Protein AF-A0A964LXN2-F1 (afdb_monomer_lite)

Radius of gyration: 23.41 Å; chains: 1; bounding box: 56×22×61 Å

Secondary structure (DSSP, 8-state):
-HHHHHHHHHHHHHHHHHHHHHHHH-SSHHHHHHHHHHHHHHHHHHHHHHHHHHHHHHHHHHHHHHHHHHHHHHHHHHHHT-

pLDDT: mean 92.5, std 5.7, range [61.66, 96.69]

Sequence (82 aa):
MYFMGIVTIIGSILGAIFLLTGLLVAKSAPQEAAAAAQAVALAVIPYVFFRVLHITKQSADTKAIREAVEAINRRDEANRSN

Foldseek 3Di:
DVVLVVQLVVLQVVLVVLQVCQVVPDPDPVSNVVSNVSSCCSNPVSVVVVVVVVVVVVVVVVVVVVVVVVVVVVVVVVVVVD

Structure (mmCIF, N/CA/C/O backbone):
data_AF-A0A964LXN2-F1
#
_entry.id   AF-A0A964LXN2-F1
#
loop_
_atom_site.group_PDB
_atom_site.id
_atom_site.type_symbol
_atom_site.label_atom_id
_atom_site.label_alt_id
_atom_site.label_comp_id
_atom_site.label_asym_id
_atom_site.label_entity_id
_atom_site.label_seq_id
_atom_site.pdbx_PDB_ins_code
_atom_site.Cartn_x
_atom_site.Cartn_y
_atom_site.Cartn_z
_atom_site.occupancy
_atom_site.B_iso_or_equiv
_atom_site.auth_seq_id
_atom_site.auth_comp_id
_atom_site.auth_asym_id
_atom_site.auth_atom_id
_atom_site.pdbx_PDB_model_num
ATOM 1 N N . MET A 1 1 ? -0.530 3.750 11.264 1.00 65.06 1 MET A N 1
ATOM 2 C CA . MET A 1 1 ? -0.917 4.222 9.912 1.00 65.06 1 MET A CA 1
ATOM 3 C C . MET A 1 1 ? 0.174 5.045 9.241 1.00 65.06 1 MET A C 1
ATOM 5 O O . MET A 1 1 ? 0.457 4.766 8.085 1.00 65.06 1 MET A O 1
ATOM 9 N N . TYR A 1 2 ? 0.824 5.981 9.946 1.00 79.25 2 TYR A N 1
ATOM 10 C CA . TYR A 1 2 ? 1.898 6.807 9.373 1.00 79.25 2 TYR A CA 1
ATOM 11 C C . TYR A 1 2 ? 3.044 5.999 8.756 1.00 79.25 2 TYR A C 1
ATOM 13 O O . TYR A 1 2 ? 3.411 6.273 7.623 1.00 79.25 2 TYR A O 1
ATOM 21 N N . PHE A 1 3 ? 3.531 4.951 9.433 1.00 86.56 3 PHE A N 1
ATOM 22 C CA . PHE A 1 3 ? 4.595 4.093 8.897 1.00 86.56 3 PHE A CA 1
ATOM 23 C C . PHE A 1 3 ? 4.252 3.506 7.516 1.00 86.56 3 PHE A C 1
ATOM 25 O O . PHE A 1 3 ? 4.982 3.731 6.561 1.00 86.56 3 PHE A O 1
ATOM 32 N N . MET A 1 4 ? 3.106 2.830 7.374 1.00 89.88 4 MET A N 1
ATOM 33 C CA . MET A 1 4 ? 2.710 2.241 6.084 1.00 89.88 4 MET A CA 1
ATOM 34 C C . MET A 1 4 ? 2.394 3.291 5.013 1.00 89.88 4 MET A C 1
ATOM 36 O O . MET A 1 4 ? 2.642 3.050 3.835 1.00 89.88 4 MET A O 1
ATOM 40 N N . GLY A 1 5 ? 1.904 4.470 5.408 1.00 90.50 5 GLY A N 1
ATOM 41 C CA . GLY A 1 5 ? 1.757 5.602 4.491 1.00 90.50 5 GLY A CA 1
ATOM 42 C C . GLY A 1 5 ? 3.109 6.088 3.961 1.00 90.50 5 GLY A C 1
ATOM 43 O O . GLY A 1 5 ? 3.270 6.254 2.757 1.00 90.50 5 GLY A O 1
ATOM 44 N N . ILE A 1 6 ? 4.107 6.229 4.837 1.00 93.56 6 ILE A N 1
ATOM 45 C CA . ILE A 1 6 ? 5.477 6.613 4.464 1.00 93.56 6 ILE A CA 1
ATOM 46 C C . ILE A 1 6 ? 6.098 5.565 3.535 1.00 93.56 6 ILE A C 1
ATOM 48 O O . ILE A 1 6 ? 6.638 5.922 2.492 1.00 93.56 6 ILE A O 1
ATOM 52 N N . VAL A 1 7 ? 5.966 4.275 3.858 1.00 94.00 7 VAL A N 1
ATOM 53 C CA . VAL A 1 7 ? 6.458 3.181 3.003 1.00 94.00 7 VAL A CA 1
ATOM 54 C C . VAL A 1 7 ? 5.786 3.213 1.627 1.00 94.00 7 VAL A C 1
ATOM 56 O O . VAL A 1 7 ? 6.455 3.006 0.620 1.00 94.00 7 VAL A O 1
ATOM 59 N N . THR A 1 8 ? 4.493 3.540 1.559 1.00 94.31 8 THR A N 1
ATOM 60 C CA . THR A 1 8 ? 3.766 3.693 0.288 1.00 94.31 8 THR A CA 1
ATOM 61 C C . THR A 1 8 ? 4.298 4.855 -0.548 1.00 94.31 8 THR A C 1
ATOM 63 O O . THR A 1 8 ? 4.483 4.708 -1.757 1.00 94.31 8 THR A O 1
ATOM 66 N N . ILE A 1 9 ? 4.588 5.997 0.082 1.00 95.44 9 ILE A N 1
ATOM 67 C CA . ILE A 1 9 ? 5.162 7.167 -0.596 1.00 95.44 9 ILE A CA 1
ATOM 68 C C . ILE A 1 9 ? 6.553 6.829 -1.139 1.00 95.44 9 ILE A C 1
ATOM 70 O O . ILE A 1 9 ? 6.823 7.054 -2.316 1.00 95.44 9 ILE A O 1
ATOM 74 N N . ILE A 1 10 ? 7.413 6.232 -0.311 1.00 96.19 10 ILE A N 1
ATOM 75 C CA . ILE A 1 10 ? 8.762 5.820 -0.719 1.00 96.19 10 ILE A CA 1
ATOM 76 C C . ILE A 1 10 ? 8.687 4.795 -1.856 1.00 96.19 10 ILE A C 1
ATOM 78 O O . ILE A 1 10 ? 9.364 4.962 -2.866 1.00 96.19 10 ILE A O 1
ATOM 82 N N . GLY A 1 11 ? 7.834 3.775 -1.733 1.00 95.19 11 GLY A N 1
ATOM 83 C CA . GLY A 1 11 ? 7.624 2.764 -2.772 1.00 95.19 11 GLY A CA 1
ATOM 84 C C . GLY A 1 11 ? 7.153 3.365 -4.097 1.00 95.19 11 GLY A C 1
ATOM 85 O O . GLY A 1 11 ? 7.640 2.974 -5.154 1.00 95.19 11 GLY A O 1
ATOM 86 N N . SER A 1 12 ? 6.287 4.381 -4.051 1.00 95.56 12 SER A N 1
ATOM 87 C CA . SER A 1 12 ? 5.823 5.099 -5.247 1.00 95.56 12 SER A CA 1
ATOM 88 C C . SER A 1 12 ? 6.943 5.903 -5.914 1.00 95.56 12 SER A C 1
ATOM 90 O O . SER A 1 12 ? 7.079 5.872 -7.136 1.00 95.56 12 SER A O 1
ATOM 92 N N . ILE A 1 13 ? 7.778 6.585 -5.121 1.00 96.69 13 ILE A N 1
ATOM 93 C CA . ILE A 1 13 ? 8.938 7.337 -5.626 1.00 96.69 13 ILE A CA 1
ATOM 94 C C . ILE A 1 13 ? 9.954 6.382 -6.258 1.00 96.69 13 ILE A C 1
ATOM 96 O O . ILE A 1 13 ? 10.402 6.613 -7.380 1.00 96.69 13 ILE A O 1
ATOM 100 N N . LEU A 1 14 ? 10.288 5.287 -5.571 1.00 94.88 14 LEU A N 1
ATOM 101 C CA . LEU A 1 14 ? 11.193 4.272 -6.102 1.00 94.88 14 LEU A CA 1
ATOM 102 C C . LEU A 1 14 ? 10.622 3.636 -7.369 1.00 94.88 14 LEU A C 1
ATOM 104 O O . LEU A 1 14 ? 11.347 3.500 -8.347 1.00 94.88 14 LEU A O 1
ATOM 108 N N . GLY A 1 15 ? 9.327 3.323 -7.400 1.00 94.69 15 GLY A N 1
ATOM 109 C CA . GLY A 1 15 ? 8.672 2.808 -8.597 1.00 94.69 15 GLY A CA 1
ATOM 110 C C . GLY A 1 15 ? 8.817 3.754 -9.791 1.00 94.69 15 GLY A C 1
ATOM 111 O O . GLY A 1 15 ? 9.230 3.328 -10.867 1.00 94.69 15 GLY A O 1
ATOM 112 N N . ALA A 1 16 ? 8.584 5.055 -9.593 1.00 94.56 16 ALA A N 1
ATOM 113 C CA . ALA A 1 16 ? 8.784 6.058 -10.639 1.00 94.56 16 ALA A CA 1
ATOM 114 C C . ALA A 1 16 ? 10.245 6.114 -11.126 1.00 94.56 16 ALA A C 1
ATOM 116 O O . ALA A 1 16 ? 10.490 6.151 -12.331 1.00 94.56 16 ALA A O 1
ATOM 117 N N . ILE A 1 17 ? 11.216 6.059 -10.209 1.00 94.81 17 ILE A N 1
ATOM 118 C CA . ILE A 1 17 ? 12.646 6.032 -10.551 1.00 94.81 17 ILE A CA 1
ATOM 119 C C . ILE A 1 17 ? 12.991 4.778 -11.366 1.00 94.81 17 ILE A C 1
ATOM 121 O O . ILE A 1 17 ? 13.674 4.881 -12.384 1.00 94.81 17 ILE A O 1
ATOM 125 N N . PHE A 1 18 ? 12.509 3.601 -10.965 1.00 93.00 18 PHE A N 1
ATOM 126 C CA . PHE A 1 18 ? 12.763 2.345 -11.679 1.00 93.00 18 PHE A CA 1
ATOM 127 C C . PHE A 1 18 ? 12.135 2.335 -13.074 1.00 93.00 18 PHE A C 1
ATOM 129 O O . PHE A 1 18 ? 12.760 1.860 -14.018 1.00 93.00 18 PHE A O 1
ATOM 136 N N . LEU A 1 19 ? 10.942 2.911 -13.234 1.00 93.56 19 LEU A N 1
ATOM 137 C CA . LEU A 1 19 ? 10.310 3.026 -14.545 1.00 93.56 19 LEU A CA 1
ATOM 138 C C . LEU A 1 19 ? 11.115 3.949 -15.466 1.00 93.56 19 LEU A C 1
ATOM 140 O O . LEU A 1 19 ? 11.437 3.572 -16.589 1.00 93.56 19 LEU A O 1
ATOM 144 N N . LEU A 1 20 ? 11.471 5.143 -14.983 1.00 93.75 20 LEU A N 1
ATOM 145 C CA . LEU A 1 20 ? 12.220 6.126 -15.767 1.00 93.75 20 LEU A CA 1
ATOM 146 C C . LEU A 1 20 ? 13.611 5.609 -16.139 1.00 93.75 20 LEU A C 1
ATOM 148 O O . LEU A 1 20 ? 14.020 5.717 -17.290 1.00 93.75 20 LEU A O 1
ATOM 152 N N . THR A 1 21 ? 14.330 5.009 -15.191 1.00 92.19 21 THR A N 1
ATOM 153 C CA . THR A 1 21 ? 15.647 4.420 -15.471 1.00 92.19 21 THR A CA 1
ATOM 154 C C . THR A 1 21 ? 15.536 3.215 -16.399 1.00 92.19 21 THR A C 1
ATOM 156 O O . THR A 1 21 ? 16.329 3.100 -17.328 1.00 92.19 21 THR A O 1
ATOM 159 N N . GLY A 1 22 ? 14.521 2.370 -16.218 1.00 91.44 22 GLY A N 1
ATOM 160 C CA . GLY A 1 22 ? 14.208 1.260 -17.110 1.00 91.44 22 GLY A CA 1
ATOM 161 C C . GLY A 1 22 ? 14.028 1.698 -18.555 1.00 91.44 22 GLY A C 1
ATOM 162 O O . GLY A 1 22 ? 14.676 1.152 -19.436 1.00 91.44 22 GLY A O 1
ATOM 163 N N . LEU A 1 23 ? 13.213 2.723 -18.794 1.00 90.88 23 LEU A N 1
ATOM 164 C CA . LEU A 1 23 ? 12.950 3.231 -20.142 1.00 90.88 23 LEU A CA 1
ATOM 165 C C . LEU A 1 23 ? 14.151 3.959 -20.766 1.00 90.88 23 LEU A C 1
ATOM 167 O O . LEU A 1 23 ? 14.308 3.946 -21.980 1.00 90.88 23 LEU A O 1
ATOM 171 N N . LEU A 1 24 ? 14.995 4.608 -19.958 1.00 91.88 24 LEU A N 1
ATOM 172 C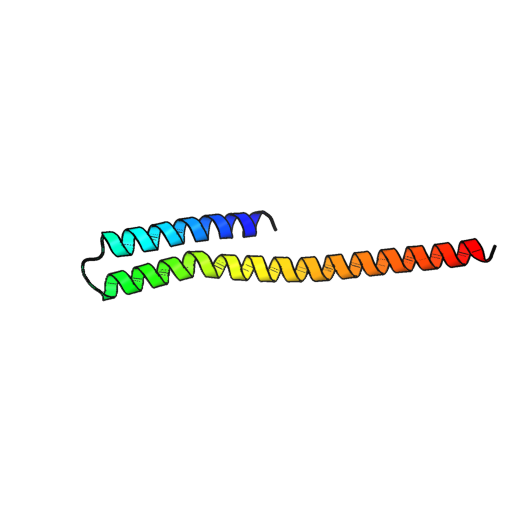 CA . LEU A 1 24 ? 16.139 5.378 -20.461 1.00 91.88 24 LEU A CA 1
ATOM 173 C C . LEU A 1 24 ? 17.409 4.538 -20.665 1.00 91.88 24 LEU A C 1
ATOM 175 O O . LEU A 1 24 ? 18.271 4.920 -21.454 1.00 91.88 24 LEU A O 1
ATOM 179 N N . VAL A 1 25 ? 17.561 3.432 -19.931 1.00 92.38 25 VAL A N 1
ATOM 180 C CA . VAL A 1 25 ? 18.800 2.632 -19.897 1.00 92.38 25 VAL A CA 1
ATOM 181 C C . VAL A 1 25 ? 18.635 1.263 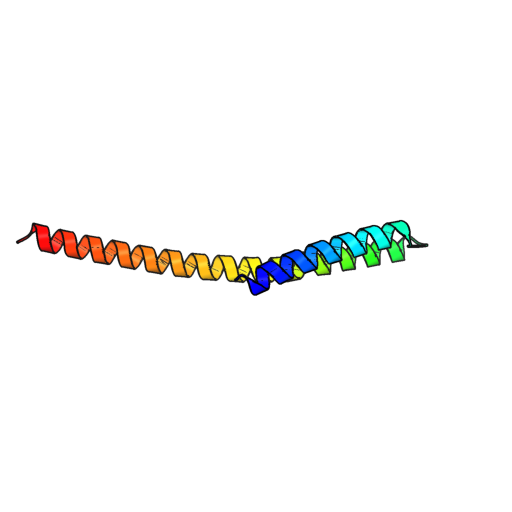-20.561 1.00 92.38 25 VAL A C 1
ATOM 183 O O . VAL A 1 25 ? 19.634 0.673 -20.987 1.00 92.38 25 VAL A O 1
ATOM 186 N N . ALA A 1 26 ? 17.412 0.734 -20.660 1.00 90.31 26 ALA A N 1
ATOM 187 C CA . ALA A 1 26 ? 17.184 -0.571 -21.267 1.00 90.31 26 ALA A CA 1
ATOM 188 C C . ALA A 1 26 ? 17.653 -0.611 -22.724 1.00 90.31 26 ALA A C 1
ATOM 190 O O . ALA A 1 26 ? 17.447 0.306 -23.513 1.00 90.31 26 ALA A O 1
ATOM 191 N N . LYS A 1 27 ? 18.280 -1.730 -23.089 1.00 92.38 27 LYS A N 1
ATOM 192 C CA . LYS A 1 27 ? 18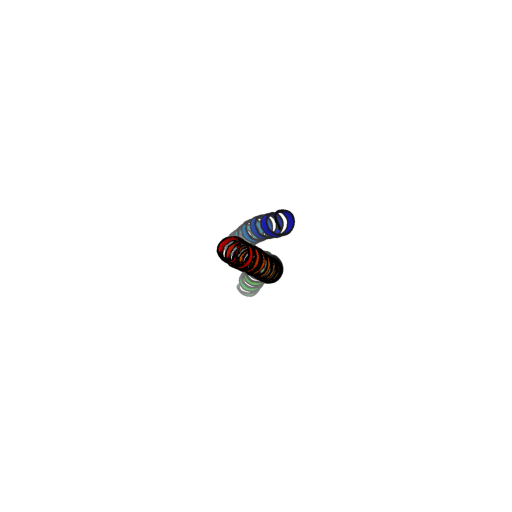.799 -1.970 -24.446 1.00 92.38 27 LYS A CA 1
ATOM 193 C C . LYS A 1 27 ? 17.893 -2.879 -25.272 1.00 92.38 27 LYS A C 1
ATOM 195 O O . LYS A 1 27 ? 18.240 -3.244 -26.391 1.00 92.38 27 LYS A O 1
ATOM 200 N N . SER A 1 28 ? 16.786 -3.335 -24.688 1.00 92.62 28 SER A N 1
ATOM 201 C CA . SER A 1 28 ? 15.882 -4.299 -25.309 1.00 92.62 28 SER A CA 1
ATOM 202 C C . SER A 1 28 ? 14.491 -4.245 -24.676 1.00 92.62 28 SER A C 1
ATOM 204 O O . SER A 1 28 ? 14.364 -4.000 -23.476 1.00 92.62 28 SER A O 1
ATOM 206 N N . ALA A 1 29 ? 13.464 -4.568 -25.464 1.00 89.12 29 ALA A N 1
ATOM 207 C CA . ALA A 1 29 ? 12.073 -4.596 -25.011 1.00 89.12 29 ALA A CA 1
ATOM 208 C C . ALA A 1 29 ? 11.821 -5.478 -23.760 1.00 89.12 29 ALA A C 1
ATOM 210 O O . ALA A 1 29 ? 11.062 -5.062 -22.885 1.00 89.12 29 ALA A O 1
ATOM 211 N N . PRO A 1 30 ? 12.470 -6.652 -23.582 1.00 93.19 30 PRO A N 1
ATOM 212 C CA . PRO A 1 30 ? 12.311 -7.435 -22.353 1.00 93.19 30 PRO A CA 1
ATOM 213 C C . PRO A 1 30 ? 12.805 -6.718 -21.086 1.00 93.19 30 PRO A C 1
ATOM 215 O O . PRO A 1 30 ? 12.238 -6.912 -20.013 1.00 93.19 30 PRO A O 1
ATOM 218 N N . GLN A 1 31 ? 13.846 -5.885 -21.193 1.00 91.94 31 GLN A N 1
ATOM 219 C CA . GLN A 1 31 ? 14.372 -5.124 -20.053 1.00 91.94 31 GLN A CA 1
ATOM 220 C C . GLN A 1 31 ? 13.424 -3.992 -19.652 1.00 91.94 31 GLN A C 1
ATOM 222 O O . GLN A 1 31 ? 13.190 -3.792 -18.461 1.00 91.94 31 GLN A O 1
ATOM 227 N N . GLU A 1 32 ? 12.833 -3.303 -20.630 1.00 92.56 32 GLU A N 1
ATOM 228 C CA . GLU A 1 32 ? 11.812 -2.278 -20.382 1.00 92.56 32 GLU A CA 1
ATOM 229 C C . GLU A 1 32 ? 10.596 -2.875 -19.665 1.00 92.56 32 GLU A C 1
ATOM 231 O O . GLU A 1 32 ? 10.137 -2.336 -18.657 1.00 92.56 32 GLU A O 1
ATOM 236 N N . ALA A 1 33 ? 10.120 -4.038 -20.123 1.00 93.19 33 ALA A N 1
ATOM 237 C CA . ALA A 1 33 ? 9.001 -4.741 -19.500 1.00 93.19 33 ALA A CA 1
ATOM 238 C C . ALA A 1 33 ? 9.307 -5.167 -18.052 1.00 93.19 33 ALA A 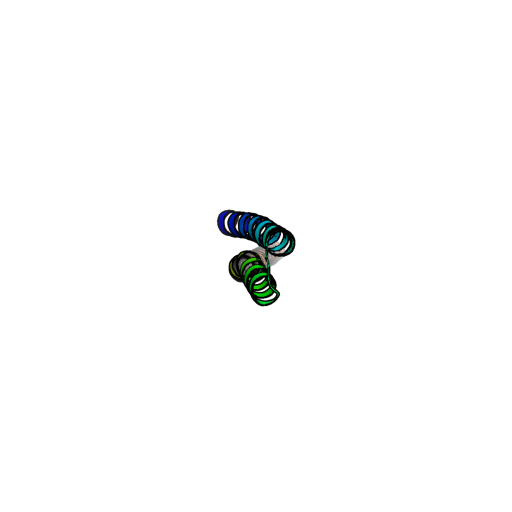C 1
ATOM 240 O O . ALA A 1 33 ? 8.465 -5.010 -17.166 1.00 93.19 33 ALA A O 1
ATOM 241 N N . ALA A 1 34 ? 10.517 -5.670 -17.789 1.00 93.19 34 ALA A N 1
ATOM 242 C CA . ALA A 1 34 ? 10.938 -6.047 -16.443 1.00 93.19 34 ALA A CA 1
ATOM 243 C C . ALA A 1 34 ? 11.023 -4.833 -15.503 1.00 93.19 34 ALA A C 1
ATOM 245 O O . ALA A 1 34 ? 10.540 -4.899 -14.371 1.00 93.19 34 ALA A O 1
ATOM 246 N N . ALA A 1 35 ? 11.578 -3.714 -15.973 1.00 93.88 35 ALA A N 1
ATOM 247 C CA . ALA A 1 35 ? 11.657 -2.486 -15.188 1.00 93.88 35 ALA A CA 1
ATOM 248 C C . ALA A 1 35 ? 10.268 -1.894 -14.901 1.00 93.88 35 ALA A C 1
ATOM 250 O O . ALA A 1 35 ? 10.000 -1.464 -13.779 1.00 93.88 35 ALA A O 1
ATOM 251 N N . ALA A 1 36 ? 9.349 -1.949 -15.870 1.00 93.56 36 ALA A N 1
ATOM 252 C CA . ALA A 1 36 ? 7.961 -1.551 -15.664 1.00 93.56 36 ALA A CA 1
ATOM 253 C C . ALA A 1 36 ? 7.251 -2.439 -14.628 1.00 93.56 36 ALA A C 1
ATOM 255 O O . ALA A 1 36 ? 6.573 -1.928 -13.736 1.00 93.56 36 ALA A O 1
ATOM 256 N N . ALA A 1 37 ? 7.452 -3.758 -14.680 1.00 95.38 37 ALA A N 1
ATOM 257 C CA . ALA A 1 37 ? 6.901 -4.677 -13.686 1.00 95.38 37 ALA A CA 1
ATOM 258 C C . ALA A 1 37 ? 7.450 -4.399 -12.274 1.00 95.38 37 ALA A C 1
ATOM 260 O O . ALA A 1 37 ? 6.687 -4.374 -11.307 1.00 95.38 37 ALA A O 1
ATOM 261 N N . GLN A 1 38 ? 8.754 -4.131 -12.151 1.00 94.19 38 GLN A N 1
ATOM 262 C CA . GLN A 1 38 ? 9.382 -3.749 -10.881 1.00 94.19 38 GLN A CA 1
ATOM 263 C C . GLN A 1 38 ? 8.830 -2.426 -10.345 1.00 94.19 38 GLN A C 1
ATOM 265 O O . GLN A 1 38 ? 8.501 -2.331 -9.162 1.00 94.19 38 GLN A O 1
ATOM 270 N N . ALA A 1 39 ? 8.673 -1.427 -11.214 1.00 95.69 39 ALA A N 1
ATOM 271 C CA . ALA A 1 39 ? 8.104 -0.137 -10.856 1.00 95.69 39 ALA A CA 1
ATOM 272 C C . ALA A 1 39 ? 6.685 -0.268 -10.287 1.00 95.69 39 ALA A C 1
ATOM 274 O O . ALA A 1 39 ? 6.375 0.289 -9.231 1.00 95.69 39 ALA A O 1
ATOM 275 N N . VAL A 1 40 ? 5.842 -1.057 -10.958 1.00 95.06 40 VAL A N 1
ATOM 276 C CA . VAL A 1 40 ? 4.475 -1.340 -10.509 1.00 95.06 40 VAL A CA 1
ATOM 277 C C . VAL A 1 40 ? 4.487 -2.091 -9.179 1.00 95.06 40 VAL A C 1
ATOM 279 O O . VAL A 1 40 ? 3.755 -1.712 -8.26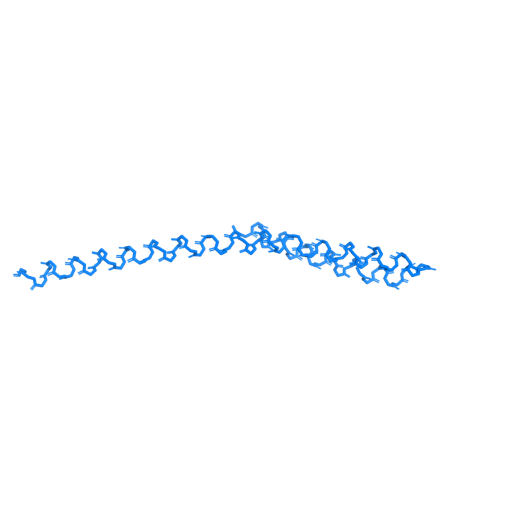9 1.00 95.06 40 VAL A O 1
ATOM 282 N N . ALA A 1 41 ? 5.333 -3.110 -9.017 1.00 95.44 41 ALA A N 1
ATOM 283 C CA . ALA A 1 41 ? 5.410 -3.872 -7.771 1.00 95.44 41 ALA A CA 1
ATOM 284 C C . ALA A 1 41 ? 5.813 -2.993 -6.571 1.00 95.44 41 ALA A C 1
ATOM 286 O O . ALA A 1 41 ? 5.183 -3.074 -5.514 1.00 95.44 41 ALA A O 1
ATOM 287 N N . LEU A 1 42 ? 6.810 -2.117 -6.748 1.00 94.50 42 LEU A N 1
ATOM 288 C CA . LEU A 1 42 ? 7.290 -1.197 -5.710 1.00 94.50 42 LEU A CA 1
ATOM 289 C C . LEU A 1 42 ? 6.233 -0.171 -5.285 1.00 94.50 42 LEU A C 1
ATOM 291 O O . LEU A 1 42 ? 6.157 0.168 -4.104 1.00 94.50 42 LEU A O 1
ATOM 295 N N . ALA A 1 43 ? 5.400 0.297 -6.215 1.00 93.75 43 ALA A N 1
ATOM 296 C CA . ALA A 1 43 ? 4.344 1.260 -5.916 1.00 93.75 43 ALA A CA 1
ATOM 297 C C . ALA A 1 43 ? 3.077 0.594 -5.346 1.00 93.75 43 ALA A C 1
ATOM 299 O O . ALA A 1 43 ? 2.508 1.052 -4.354 1.00 93.75 43 ALA A O 1
ATOM 300 N N . VAL A 1 44 ? 2.622 -0.499 -5.964 1.00 95.25 44 VAL A N 1
ATOM 301 C CA . VAL A 1 44 ? 1.291 -1.069 -5.715 1.00 95.25 44 VAL A CA 1
ATOM 302 C C . VAL A 1 44 ? 1.250 -1.918 -4.449 1.00 95.25 44 VAL A C 1
ATOM 304 O O . VAL A 1 44 ? 0.301 -1.795 -3.675 1.00 95.25 44 VAL A O 1
ATOM 307 N N . ILE A 1 45 ? 2.260 -2.758 -4.198 1.00 95.25 45 ILE A N 1
ATOM 308 C CA . ILE A 1 45 ? 2.230 -3.691 -3.059 1.00 95.25 45 ILE A CA 1
ATOM 309 C C . ILE A 1 45 ? 2.107 -2.932 -1.723 1.00 95.25 45 ILE A C 1
ATOM 311 O O . ILE A 1 45 ? 1.177 -3.226 -0.964 1.00 95.25 45 ILE A O 1
ATOM 315 N N . PRO A 1 46 ? 2.944 -1.916 -1.426 1.00 93.69 46 PRO A N 1
ATOM 316 C CA . PRO A 1 46 ? 2.805 -1.145 -0.192 1.00 93.69 46 PRO A CA 1
ATOM 317 C C . PRO A 1 46 ? 1.462 -0.416 -0.079 1.00 93.69 46 PRO A C 1
ATOM 319 O O . PRO A 1 46 ? 0.859 -0.402 0.998 1.00 93.69 46 PRO A O 1
ATOM 322 N N . TYR A 1 47 ? 0.963 0.137 -1.192 1.00 93.88 47 TYR A N 1
ATOM 323 C CA . TYR A 1 47 ? -0.318 0.842 -1.228 1.00 93.88 47 TYR A CA 1
ATOM 324 C C . TYR A 1 47 ? -1.484 -0.068 -0.832 1.00 93.88 47 TYR A C 1
ATOM 326 O O . TYR A 1 47 ? -2.338 0.342 -0.045 1.00 93.88 47 TYR A O 1
ATOM 334 N N . VAL A 1 48 ? -1.510 -1.313 -1.322 1.00 95.81 48 VAL A N 1
ATOM 335 C CA . VAL A 1 48 ? -2.563 -2.282 -0.978 1.00 95.81 48 VAL A CA 1
ATOM 336 C C . VAL A 1 48 ? -2.570 -2.559 0.526 1.00 95.81 48 VAL A C 1
ATOM 338 O O . VAL A 1 48 ? -3.627 -2.472 1.155 1.00 95.81 48 VAL A O 1
ATOM 341 N N . PHE A 1 49 ? -1.405 -2.803 1.134 1.00 94.50 49 PHE A N 1
ATOM 342 C CA . PHE A 1 49 ? -1.313 -3.003 2.585 1.00 94.50 49 PHE A CA 1
ATOM 343 C C . PHE A 1 49 ? -1.774 -1.775 3.368 1.00 94.50 49 PHE A C 1
ATOM 345 O O . PHE A 1 49 ? -2.574 -1.894 4.301 1.00 94.50 49 PHE A O 1
ATOM 352 N N . PHE A 1 50 ? -1.316 -0.585 2.977 1.00 94.75 50 PHE A N 1
ATOM 353 C CA . PHE A 1 50 ? -1.754 0.661 3.595 1.00 94.75 50 PHE A CA 1
ATOM 354 C C . PHE A 1 50 ? -3.274 0.827 3.505 1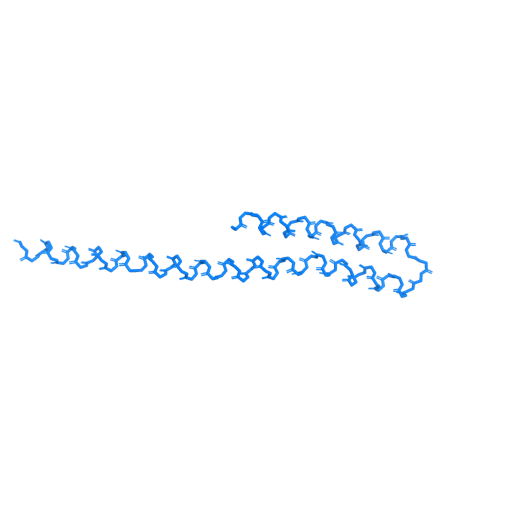.00 94.75 50 PHE A C 1
ATOM 356 O O . PHE A 1 50 ? -3.918 1.147 4.506 1.00 94.75 50 PHE A O 1
ATOM 363 N N . ARG A 1 51 ? -3.861 0.565 2.332 1.00 94.06 51 ARG A N 1
ATOM 364 C CA . ARG A 1 51 ? -5.293 0.738 2.090 1.00 94.06 51 ARG A CA 1
ATOM 365 C C . ARG A 1 51 ? -6.133 -0.219 2.925 1.00 94.06 51 ARG A C 1
ATOM 367 O O . ARG A 1 51 ? -7.109 0.225 3.526 1.00 94.06 51 ARG A O 1
ATOM 374 N N . VAL A 1 52 ? -5.745 -1.491 3.007 1.00 95.06 52 VAL A N 1
ATOM 375 C CA . VAL A 1 52 ? -6.445 -2.483 3.836 1.00 95.06 52 VAL A CA 1
ATOM 376 C C . VAL A 1 52 ? -6.411 -2.067 5.306 1.00 95.06 52 VAL A C 1
ATOM 378 O O . VAL A 1 52 ? -7.458 -1.975 5.942 1.00 95.06 52 VAL A O 1
ATOM 381 N N . LEU A 1 53 ? -5.233 -1.727 5.836 1.00 93.38 53 LEU A N 1
ATOM 382 C CA . LEU A 1 53 ? -5.095 -1.296 7.231 1.00 93.38 53 LEU A CA 1
ATOM 383 C C . LEU A 1 53 ? -5.890 -0.018 7.526 1.00 93.38 53 LEU A C 1
ATOM 385 O O . LEU A 1 53 ? -6.497 0.102 8.592 1.00 93.38 53 LEU A O 1
ATOM 389 N N . HIS A 1 54 ? -5.916 0.919 6.578 1.00 92.81 54 HIS A N 1
ATOM 390 C CA . HIS A 1 54 ? -6.688 2.150 6.689 1.00 92.81 54 HIS A CA 1
ATOM 391 C C . HIS A 1 54 ? -8.193 1.871 6.761 1.00 92.81 54 HIS A C 1
ATOM 393 O O . HIS A 1 54 ? -8.868 2.391 7.647 1.00 92.81 54 HIS A O 1
ATOM 399 N N . ILE A 1 55 ? -8.726 1.044 5.856 1.00 94.12 55 ILE A N 1
ATOM 400 C CA . ILE A 1 55 ? -10.155 0.695 5.823 1.00 94.12 55 ILE A CA 1
ATOM 401 C C . ILE A 1 55 ? -10.564 -0.037 7.107 1.00 94.12 55 ILE A C 1
ATOM 403 O O . ILE A 1 55 ? -11.600 0.284 7.695 1.00 94.12 55 ILE A O 1
ATOM 407 N N . THR A 1 56 ? -9.744 -0.981 7.575 1.00 93.94 56 THR A N 1
ATOM 408 C CA . THR A 1 56 ? -10.021 -1.731 8.807 1.00 93.94 56 THR A CA 1
ATOM 409 C C . THR A 1 56 ? -10.089 -0.803 10.016 1.00 93.94 56 THR A C 1
ATOM 411 O O . THR A 1 56 ? -11.048 -0.867 10.787 1.00 93.94 56 THR A O 1
ATOM 414 N N . LYS A 1 57 ? -9.124 0.116 10.160 1.00 91.56 57 LYS A N 1
ATOM 415 C CA . LYS A 1 57 ? -9.135 1.089 11.258 1.00 91.56 57 LYS A CA 1
ATOM 416 C C . LYS A 1 57 ? -10.312 2.061 11.155 1.00 91.56 57 LYS A C 1
ATOM 418 O O . LYS A 1 57 ? -10.989 2.287 12.150 1.00 91.56 57 LYS A O 1
ATOM 423 N N . GLN A 1 58 ? -10.607 2.569 9.961 1.00 93.31 58 GLN A N 1
ATOM 424 C CA . GLN A 1 58 ? -11.742 3.467 9.737 1.00 93.31 58 GLN A CA 1
ATOM 425 C C . GLN A 1 58 ? -13.078 2.808 10.111 1.00 93.31 58 GLN A C 1
ATOM 427 O O . GLN A 1 58 ? -13.946 3.448 10.703 1.00 93.31 58 GLN A O 1
ATOM 432 N N . SER A 1 59 ? -13.230 1.516 9.813 1.00 92.94 59 SER A N 1
ATOM 433 C CA . SER A 1 59 ? -14.426 0.747 10.168 1.00 92.94 59 SER A CA 1
ATOM 434 C C . SER A 1 59 ? -14.570 0.580 11.684 1.00 92.94 59 SER A C 1
ATOM 436 O O . SER A 1 59 ? -15.676 0.693 12.208 1.00 92.94 59 SER A O 1
ATOM 438 N N . ALA A 1 60 ? -13.464 0.344 12.397 1.00 93.94 60 ALA A N 1
ATOM 439 C CA . ALA A 1 60 ? -13.457 0.260 13.858 1.00 93.94 60 ALA A CA 1
ATOM 440 C C . ALA A 1 60 ? -13.773 1.614 14.515 1.00 93.94 60 ALA A C 1
ATOM 442 O O . ALA A 1 60 ? -14.641 1.682 15.383 1.00 93.94 60 ALA A O 1
ATOM 443 N N . ASP A 1 61 ? -13.138 2.693 14.047 1.00 94.38 61 ASP A N 1
ATOM 444 C CA . ASP A 1 61 ? -13.352 4.045 14.575 1.00 94.38 61 ASP A CA 1
ATOM 445 C C . ASP A 1 61 ? -14.815 4.493 14.355 1.00 94.38 61 ASP A C 1
ATOM 447 O O . ASP A 1 61 ? -15.443 5.047 15.255 1.00 94.38 61 ASP A O 1
ATOM 451 N N . THR A 1 62 ? -15.410 4.166 13.199 1.00 95.12 62 THR A N 1
ATOM 452 C CA . THR A 1 62 ? -16.824 4.474 12.903 1.00 95.12 62 THR A CA 1
ATOM 453 C C . THR A 1 62 ? -17.783 3.752 13.856 1.00 95.12 62 THR A C 1
ATOM 455 O O . THR A 1 62 ? -18.757 4.348 14.317 1.00 95.12 62 THR A O 1
ATOM 458 N N . LYS A 1 63 ? -17.512 2.479 14.185 1.00 95.81 63 LYS A N 1
ATOM 459 C CA . LYS A 1 63 ? -18.319 1.721 15.156 1.00 95.81 63 LYS A CA 1
ATOM 460 C C . LYS A 1 63 ? -18.221 2.324 16.556 1.00 95.81 63 LYS A C 1
ATOM 462 O O . LYS A 1 63 ? -19.252 2.575 17.169 1.00 95.81 63 LYS A O 1
ATOM 467 N N . ALA A 1 64 ? -17.006 2.633 17.009 1.00 95.25 64 ALA A N 1
ATOM 468 C CA . ALA A 1 64 ? -16.777 3.236 18.320 1.00 95.25 64 ALA A CA 1
ATOM 469 C C . ALA A 1 64 ? -17.484 4.596 18.470 1.00 95.25 64 ALA A C 1
ATOM 471 O O . ALA A 1 64 ? -18.107 4.863 19.496 1.00 95.25 64 ALA A O 1
ATOM 472 N N . ILE A 1 65 ? -17.448 5.443 17.434 1.00 96.12 65 ILE A N 1
ATOM 473 C CA . ILE A 1 65 ? -18.159 6.731 17.436 1.00 96.12 65 ILE A CA 1
ATOM 474 C C . ILE A 1 65 ? -19.673 6.515 17.507 1.00 96.12 65 ILE A C 1
ATOM 476 O O . ILE A 1 65 ? -20.347 7.189 18.283 1.00 96.12 65 ILE A O 1
ATOM 480 N N . ARG A 1 66 ? -20.217 5.568 16.734 1.00 96.50 66 ARG A N 1
ATOM 481 C CA . ARG A 1 66 ? -21.653 5.261 16.756 1.00 96.50 66 ARG A CA 1
ATOM 482 C C . ARG A 1 66 ? -22.112 4.809 18.141 1.00 96.50 66 ARG A C 1
ATOM 484 O O . ARG A 1 66 ? -23.100 5.331 18.647 1.00 96.50 66 ARG A O 1
ATOM 491 N N . GLU A 1 67 ? -21.369 3.906 18.774 1.00 96.31 67 GLU A N 1
ATOM 492 C CA . GLU A 1 67 ? -21.657 3.440 20.136 1.00 96.31 67 GLU A CA 1
ATOM 493 C C . GLU A 1 67 ? -21.594 4.584 21.161 1.00 96.31 67 GLU A C 1
ATOM 495 O O . GLU A 1 67 ? -22.463 4.688 22.031 1.00 96.31 67 GLU A O 1
ATOM 500 N N . ALA A 1 68 ? -20.611 5.483 21.035 1.00 95.38 68 ALA A N 1
ATOM 501 C CA . ALA A 1 68 ? -20.499 6.660 21.893 1.00 95.38 68 ALA A CA 1
ATOM 502 C C . ALA A 1 68 ? -21.690 7.619 21.723 1.00 95.38 68 ALA A C 1
ATOM 504 O O . ALA A 1 68 ? -22.236 8.102 22.716 1.00 95.38 68 ALA A O 1
ATOM 505 N N . VAL A 1 69 ? -22.136 7.859 20.486 1.00 96.31 69 VAL A N 1
ATOM 506 C CA . VAL A 1 69 ? -23.307 8.701 20.190 1.00 96.31 69 VAL A CA 1
ATOM 507 C C . VAL A 1 69 ? -24.587 8.085 20.756 1.00 96.31 69 VAL A C 1
ATOM 509 O O . VAL A 1 69 ? -25.372 8.782 21.396 1.00 96.31 69 VAL A O 1
ATOM 512 N N . GLU A 1 70 ? -24.784 6.776 20.597 1.00 96.25 70 GLU A N 1
ATOM 513 C CA . GLU A 1 70 ? -25.945 6.078 21.160 1.00 96.25 70 GLU A CA 1
ATOM 514 C C . GLU A 1 70 ? -25.958 6.135 22.695 1.00 96.25 70 GLU A C 1
ATOM 516 O O . GLU A 1 70 ? -27.012 6.318 23.304 1.00 96.25 70 GLU A O 1
ATOM 521 N N . ALA A 1 71 ? -24.794 6.019 23.341 1.00 95.19 71 ALA A N 1
ATOM 522 C CA . ALA A 1 71 ? -24.685 6.156 24.790 1.00 95.19 71 ALA A CA 1
ATOM 523 C C . ALA A 1 71 ? -25.024 7.576 25.275 1.00 95.19 71 ALA A C 1
ATOM 525 O O . ALA A 1 71 ? -25.652 7.722 26.325 1.00 95.19 71 ALA A O 1
ATOM 526 N N . ILE A 1 72 ? -24.641 8.610 24.520 1.00 95.12 72 ILE A N 1
ATOM 527 C CA . ILE A 1 72 ? -25.014 10.002 24.809 1.00 95.12 72 ILE A CA 1
ATOM 528 C C . ILE A 1 72 ? -26.524 10.188 24.661 1.00 95.12 72 ILE A C 1
ATOM 530 O O . ILE A 1 72 ? -27.145 10.745 25.562 1.00 95.12 72 ILE A O 1
ATOM 534 N N . ASN A 1 73 ? -27.125 9.667 23.588 1.00 95.81 73 ASN A N 1
ATOM 535 C CA . ASN A 1 73 ? -28.566 9.788 23.367 1.00 95.81 73 ASN A CA 1
ATOM 536 C C . ASN A 1 73 ? -29.375 9.122 24.493 1.00 95.81 73 ASN A C 1
ATOM 538 O O . ASN A 1 73 ? -30.287 9.733 25.039 1.00 95.81 73 ASN A O 1
ATOM 542 N N . ARG A 1 74 ? -28.970 7.921 24.935 1.00 94.94 74 ARG A N 1
ATOM 543 C CA . ARG A 1 74 ? -29.601 7.248 26.087 1.00 94.94 74 ARG A CA 1
ATOM 544 C C . ARG A 1 74 ? -29.498 8.060 27.382 1.00 94.94 74 ARG A C 1
ATOM 546 O O . ARG A 1 74 ? -30.424 8.050 28.187 1.00 94.94 74 ARG A O 1
ATOM 553 N N . ARG A 1 75 ? -28.370 8.746 27.607 1.00 93.06 75 ARG A N 1
ATOM 554 C CA . ARG A 1 75 ? -28.199 9.629 28.774 1.00 93.06 75 ARG A CA 1
ATOM 555 C C . ARG A 1 75 ? -29.089 10.868 28.687 1.00 93.06 75 ARG A C 1
ATOM 557 O O . ARG A 1 75 ? -29.638 11.271 29.705 1.00 93.06 75 ARG A O 1
ATOM 564 N N . ASP A 1 76 ? -29.237 11.455 27.503 1.00 93.69 76 ASP A N 1
ATOM 565 C CA . ASP A 1 76 ? -30.102 12.621 27.301 1.00 93.69 76 ASP A CA 1
ATOM 566 C C . ASP A 1 76 ? -31.583 12.270 27.528 1.00 93.69 76 ASP A C 1
ATOM 568 O O . ASP A 1 76 ? -32.291 12.978 28.237 1.00 93.69 76 ASP A O 1
ATOM 572 N N . GLU A 1 77 ? -32.038 11.118 27.029 1.00 93.19 77 GLU A N 1
ATOM 573 C CA . GLU A 1 77 ? -33.398 10.610 27.267 1.00 93.19 77 GLU A CA 1
ATOM 574 C C . GLU A 1 77 ? -33.683 10.357 28.760 1.00 93.19 77 GLU A C 1
ATOM 576 O O . GLU A 1 77 ? -34.751 10.717 29.266 1.00 93.19 77 GLU A O 1
ATOM 581 N N . ALA A 1 78 ? -32.715 9.799 29.494 1.00 88.19 78 ALA A N 1
ATOM 582 C CA . ALA A 1 78 ? -32.823 9.607 30.942 1.00 88.19 78 ALA A CA 1
ATOM 583 C C . ALA A 1 78 ? -32.864 10.938 31.717 1.00 88.19 78 ALA A C 1
ATOM 585 O O . ALA A 1 78 ? -33.552 11.047 32.727 1.00 88.19 78 ALA A O 1
ATOM 586 N N . ASN A 1 79 ? -32.161 11.968 31.241 1.00 89.00 79 ASN A N 1
ATOM 587 C CA . ASN A 1 79 ? -32.183 13.290 31.865 1.00 89.00 79 ASN A CA 1
ATOM 588 C C . ASN A 1 79 ? -33.470 14.068 31.572 1.00 89.00 79 ASN A C 1
ATOM 590 O O . ASN A 1 79 ? -33.885 14.859 32.405 1.00 89.00 79 ASN A O 1
ATOM 594 N N . ARG A 1 80 ? -34.108 13.854 30.414 1.00 82.62 80 ARG A N 1
ATOM 595 C CA . ARG A 1 80 ? -35.391 14.495 30.061 1.00 82.62 80 ARG A CA 1
ATOM 596 C C . ARG A 1 80 ? -36.607 13.885 30.759 1.00 82.62 80 ARG A C 1
ATOM 598 O O . ARG A 1 80 ? -37.690 14.454 30.674 1.00 82.62 80 ARG A O 1
ATOM 605 N N . SER A 1 81 ? -36.455 12.705 31.356 1.00 76.56 81 SER A N 1
ATOM 606 C CA . SER A 1 81 ? -37.525 11.997 32.071 1.00 76.56 81 SER A CA 1
ATOM 607 C C . SER A 1 81 ? -37.508 12.224 33.589 1.00 76.56 81 SER A C 1
ATOM 609 O O . SER A 1 81 ? -38.440 11.783 34.261 1.00 76.56 81 SER A O 1
ATOM 611 N N . ASN A 1 82 ? -36.494 12.931 34.104 1.00 61.66 82 ASN A N 1
ATOM 612 C CA . ASN A 1 82 ? -36.457 13.513 35.452 1.00 61.66 82 ASN A CA 1
ATOM 613 C C . ASN A 1 82 ? -36.900 14.978 35.416 1.00 61.66 82 ASN A C 1
ATOM 615 O O . ASN A 1 82 ? -37.463 15.429 36.437 1.00 61.66 82 ASN A O 1
#